Protein AF-A0A2M8PKX6-F1 (afdb_monomer)

Solvent-accessible surface area (backbone atoms only — not comparable to full-atom values): 7311 Å² total; per-residue (Å²): 112,69,70,58,50,52,52,60,72,67,61,52,55,66,70,87,83,80,71,92,70,85,46,89,93,41,73,75,56,73,47,82,86,76,73,56,69,68,58,48,51,53,53,48,50,56,53,50,56,50,23,54,56,31,30,51,57,50,54,54,70,45,46,78,36,79,45,48,32,44,23,72,41,73,83,51,70,55,98,75,21,28,31,30,34,30,32,29,91,85,67,46,39,31,37,32,70,31,80,59,84,47,59,85,36,75,40,46,22,40,30,70,45,74,56,97,85,27,35,35,35,47,75,61,77,134

Nearest PDB structures (foldseek):
  7mjz-assembly1_A  TM=8.672E-01  e=2.020E-06  Bacteroides uniformis
  7mjx-assembly2_B  TM=8.747E-01  e=9.597E-06  Bacteroides uniformis
  4jc0-assembly2_B  TM=8.333E-01  e=5.828E-06  Thermotoga maritima
  2a1a-assembly1_A  TM=6.654E-01  e=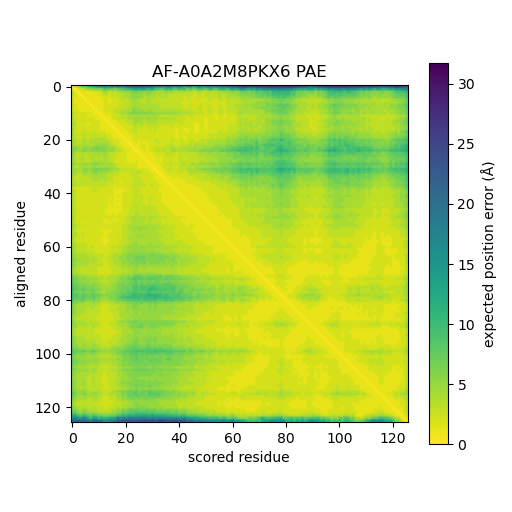1.246E-02  Saccharomyces cerevisiae
  1kl9-assembly1_A  TM=5.918E-01  e=2.052E-02  Homo sapiens

Foldseek 3Di:
DVVVVVCVVVLDLADDDDQDDQDPPDPVNVDPDDDDPVVSVVVRVVVRVVRLVSNQVNLQVCAQHKWKWAWADFPQADPQATWTWTATPVRQIATEGHNDHQHRHIFIWHFHHADPSYTYTHGDDD

pLDDT: mean 95.4, std 4.44, range [65.81, 98.69]

Sequence (126 aa):
AISEAFIHEMNFAKLHVFRYSVREGTPAARMKGQLPKRVKKARSQRLLQHSSQQEERFARRFIGQKLHVLWEQVIGATEDGFISVGYTENYIRARAIHPRPLTNLITPVQALDYVDGQLIVNPVIE

Structure (mmCIF, N/CA/C/O backbone):
data_AF-A0A2M8PKX6-F1
#
_entry.id   AF-A0A2M8PKX6-F1
#
loop_
_atom_site.group_PDB
_atom_site.id
_atom_site.type_symbol
_atom_site.label_atom_id
_atom_site.label_alt_id
_atom_site.label_comp_id
_atom_site.label_asym_id
_atom_site.label_entity_id
_atom_site.label_seq_id
_atom_site.pdbx_PDB_ins_code
_atom_site.Cartn_x
_atom_site.Cartn_y
_atom_site.Cartn_z
_atom_site.occupancy
_atom_site.B_iso_or_equiv
_atom_site.auth_seq_id
_atom_site.auth_comp_id
_atom_site.auth_asym_id
_atom_site.auth_atom_id
_atom_site.pdbx_PDB_model_num
ATOM 1 N N . ALA A 1 1 ? -22.220 -4.296 11.577 1.00 65.81 1 ALA A N 1
ATOM 2 C CA . ALA A 1 1 ? -23.096 -4.554 10.426 1.00 65.81 1 ALA A CA 1
ATOM 3 C C . ALA A 1 1 ? -23.184 -3.325 9.517 1.00 65.81 1 ALA A C 1
ATOM 5 O O . ALA A 1 1 ? -22.848 -3.471 8.360 1.00 65.81 1 ALA A O 1
ATOM 6 N N . ILE A 1 2 ? -23.467 -2.111 10.015 1.00 85.19 2 ILE A N 1
ATOM 7 C CA . ILE A 1 2 ? -23.549 -0.899 9.160 1.00 85.19 2 ILE A CA 1
ATOM 8 C C . ILE A 1 2 ? -22.186 -0.434 8.612 1.00 85.19 2 ILE A C 1
ATOM 10 O O . ILE A 1 2 ? -22.034 -0.273 7.409 1.00 85.19 2 ILE A O 1
ATOM 14 N N . SER A 1 3 ? -21.163 -0.270 9.462 1.00 89.25 3 SER A N 1
ATOM 15 C CA . SER A 1 3 ? -19.853 0.239 9.004 1.00 89.25 3 SER A CA 1
ATOM 16 C C . SER A 1 3 ? -19.173 -0.672 7.983 1.00 89.25 3 SER A C 1
ATOM 18 O O . SER A 1 3 ? -18.489 -0.197 7.092 1.00 89.25 3 SER A O 1
ATOM 20 N N . GLU A 1 4 ? -19.350 -1.984 8.123 1.00 88.81 4 GLU A N 1
ATOM 21 C CA . GLU A 1 4 ? -18.786 -2.964 7.193 1.00 88.81 4 GLU A CA 1
ATOM 22 C C . GLU A 1 4 ? -19.478 -2.870 5.831 1.00 88.81 4 GLU A C 1
ATOM 24 O O . GLU A 1 4 ? -18.786 -2.746 4.830 1.00 88.81 4 GLU A O 1
ATOM 29 N N . ALA A 1 5 ? -20.815 -2.810 5.799 1.00 91.50 5 ALA A N 1
ATOM 30 C CA . ALA A 1 5 ? -21.574 -2.596 4.567 1.00 91.50 5 ALA A CA 1
ATOM 31 C C . ALA A 1 5 ? -21.165 -1.297 3.851 1.00 91.50 5 ALA A C 1
ATOM 33 O O . ALA A 1 5 ? -20.869 -1.333 2.663 1.00 91.50 5 ALA A O 1
ATOM 34 N N . PHE A 1 6 ? -21.033 -0.190 4.587 1.00 93.62 6 PHE A N 1
ATOM 35 C CA . PHE A 1 6 ? -20.550 1.076 4.026 1.00 93.62 6 PHE A CA 1
ATOM 36 C C . PHE A 1 6 ? -19.139 0.950 3.426 1.00 93.62 6 PHE A C 1
ATOM 38 O O . PHE A 1 6 ? -18.880 1.410 2.321 1.00 93.62 6 PHE A O 1
ATOM 45 N N . ILE A 1 7 ? -18.217 0.283 4.127 1.00 92.50 7 ILE A N 1
ATOM 46 C CA . ILE A 1 7 ? -16.852 0.045 3.630 1.00 92.50 7 ILE A CA 1
ATOM 47 C C . ILE A 1 7 ? -16.854 -0.804 2.348 1.00 92.50 7 ILE A C 1
ATOM 49 O O . ILE A 1 7 ? -16.030 -0.572 1.461 1.00 92.50 7 ILE A O 1
ATOM 53 N N . HIS A 1 8 ? -17.751 -1.790 2.249 1.00 89.38 8 HIS A N 1
ATOM 54 C CA . HIS A 1 8 ? -17.936 -2.578 1.029 1.00 89.38 8 HIS A CA 1
ATOM 55 C C . HIS A 1 8 ? -18.453 -1.719 -0.125 1.00 89.38 8 HIS A C 1
ATOM 57 O O . HIS A 1 8 ? -17.883 -1.775 -1.209 1.00 89.38 8 HIS A O 1
ATOM 63 N N . GLU A 1 9 ? -19.479 -0.909 0.121 1.00 93.12 9 GLU A N 1
ATOM 64 C CA . GLU A 1 9 ? -20.106 -0.055 -0.887 1.00 93.12 9 GLU A CA 1
ATOM 65 C C . GLU A 1 9 ? -19.132 0.982 -1.461 1.00 93.12 9 GLU A C 1
ATOM 67 O O . GLU A 1 9 ? -19.058 1.163 -2.672 1.00 93.12 9 GLU A O 1
ATOM 72 N N . MET A 1 10 ? -18.336 1.625 -0.602 1.00 94.19 10 MET A N 1
ATOM 73 C CA . MET A 1 10 ? -17.409 2.681 -1.025 1.00 94.19 10 MET A CA 1
ATOM 74 C C . MET A 1 10 ? -16.171 2.162 -1.766 1.00 94.19 10 MET A C 1
ATOM 76 O O . MET A 1 10 ? -15.507 2.940 -2.446 1.00 94.19 10 MET A O 1
ATOM 80 N N . ASN A 1 11 ? -15.842 0.871 -1.633 1.00 89.31 11 ASN A N 1
ATOM 81 C CA . ASN A 1 11 ? -14.724 0.219 -2.322 1.00 89.31 11 ASN A CA 1
ATOM 82 C C . ASN A 1 11 ? -13.391 1.002 -2.251 1.00 89.31 11 ASN A C 1
ATOM 84 O O . ASN A 1 11 ? -12.765 1.305 -3.269 1.00 89.31 11 ASN A O 1
ATOM 88 N N . PHE A 1 12 ? -12.975 1.363 -1.033 1.00 93.62 12 PHE A N 1
ATOM 89 C CA . PHE A 1 12 ? -11.738 2.109 -0.787 1.00 93.62 12 PHE A CA 1
ATOM 90 C C . PHE A 1 12 ? -10.498 1.380 -1.319 1.00 93.62 12 PHE A C 1
ATOM 92 O O . PHE A 1 12 ? -10.435 0.159 -1.287 1.00 93.62 12 PHE A O 1
ATOM 99 N N . ALA A 1 13 ? -9.464 2.127 -1.721 1.00 93.44 13 ALA A N 1
ATOM 100 C CA . ALA A 1 13 ? -8.194 1.535 -2.151 1.00 93.44 13 ALA A CA 1
ATOM 101 C C . ALA A 1 13 ? -7.474 0.788 -1.013 1.00 93.44 13 ALA A C 1
ATOM 103 O O . ALA A 1 13 ? -6.904 -0.272 -1.231 1.00 93.44 13 ALA A O 1
ATOM 104 N N . LYS A 1 14 ? -7.492 1.333 0.209 1.00 93.06 14 LYS A N 1
ATOM 105 C CA . LYS A 1 14 ? -6.889 0.727 1.404 1.00 93.06 14 LYS A CA 1
ATOM 106 C C . LYS A 1 14 ? -7.509 1.322 2.663 1.00 93.06 14 LYS A C 1
ATOM 108 O O . LYS A 1 14 ? -7.865 2.498 2.688 1.00 93.06 14 LYS A O 1
ATOM 113 N N . LEU A 1 15 ? -7.598 0.533 3.730 1.00 94.38 15 LEU A N 1
ATOM 114 C CA . LEU A 1 15 ? -8.121 0.947 5.027 1.00 94.38 15 LEU A CA 1
ATOM 115 C C . LEU A 1 15 ? -7.021 0.917 6.087 1.00 94.38 15 LEU A C 1
ATOM 117 O O . LEU A 1 15 ? -6.303 -0.069 6.244 1.00 94.38 15 LEU A O 1
ATOM 121 N N . HIS A 1 16 ? -6.974 1.962 6.909 1.00 94.81 16 HIS A N 1
ATOM 122 C CA . HIS A 1 16 ? -6.221 1.959 8.160 1.00 94.81 16 HIS A CA 1
ATOM 123 C C . HIS A 1 16 ? -7.196 1.771 9.322 1.00 94.81 16 HIS A C 1
ATOM 125 O O . HIS A 1 16 ? -8.041 2.625 9.588 1.00 94.81 16 HIS A O 1
ATOM 131 N N . VAL A 1 17 ? -7.107 0.629 10.010 1.00 95.00 17 VAL A N 1
ATOM 132 C CA . VAL A 1 17 ? -8.087 0.237 11.032 1.00 95.00 17 VAL A CA 1
ATOM 133 C C . VAL A 1 17 ? -7.459 0.257 12.420 1.00 95.00 17 VAL A C 1
ATOM 135 O O . VAL A 1 17 ? -6.692 -0.632 12.793 1.00 95.00 17 VAL A O 1
ATOM 138 N N . PHE A 1 18 ? -7.860 1.231 13.235 1.00 95.69 18 PHE A N 1
ATOM 139 C CA . PHE A 1 18 ? -7.444 1.332 14.631 1.00 95.69 18 PHE A CA 1
ATOM 140 C C . PHE A 1 18 ? -8.540 0.828 15.567 1.00 95.69 18 PHE A C 1
ATOM 142 O O . PHE A 1 18 ? -9.715 1.179 15.459 1.00 95.69 18 PHE A O 1
ATOM 149 N N . ARG A 1 19 ? -8.157 -0.005 16.536 1.00 94.81 19 ARG A N 1
ATOM 150 C CA . ARG A 1 19 ? -9.072 -0.432 17.599 1.00 94.81 19 ARG A CA 1
ATOM 151 C C . ARG A 1 19 ? -9.163 0.669 18.640 1.00 94.81 19 ARG A C 1
ATOM 153 O O . ARG A 1 19 ? -8.134 1.142 19.114 1.00 94.81 19 ARG A O 1
ATOM 160 N N . TYR A 1 20 ? -10.379 0.984 19.080 1.00 95.06 20 TYR A N 1
ATOM 161 C CA . TYR A 1 20 ? -10.559 1.914 20.189 1.00 95.06 20 TYR A CA 1
ATOM 162 C C . TYR A 1 20 ? -9.815 1.428 21.445 1.00 95.06 20 TYR A C 1
ATOM 164 O O . TYR A 1 20 ? -10.060 0.321 21.957 1.00 95.06 20 TYR A O 1
ATOM 172 N N . SER A 1 21 ? -8.923 2.282 21.940 1.00 92.94 21 SER A N 1
ATOM 173 C CA . SER A 1 21 ? -8.247 2.144 23.223 1.00 92.94 21 SER A CA 1
ATOM 174 C C . SER A 1 21 ? -8.839 3.161 24.180 1.00 92.94 21 SER A C 1
ATOM 176 O O . SER A 1 21 ? -8.844 4.351 23.877 1.00 92.94 21 SER A O 1
ATOM 178 N N . VAL A 1 22 ? -9.311 2.694 25.333 1.00 93.75 22 VAL A N 1
ATOM 179 C CA . VAL A 1 22 ? -9.813 3.585 26.381 1.00 93.75 22 VAL A CA 1
ATOM 180 C C . VAL A 1 22 ? -8.659 4.472 26.839 1.00 93.75 22 VAL A C 1
ATOM 182 O O . VAL A 1 22 ? -7.548 3.982 27.052 1.00 93.75 22 VAL A O 1
ATOM 185 N N . ARG A 1 23 ? -8.922 5.772 26.938 1.00 96.00 23 ARG A N 1
ATOM 186 C CA . ARG A 1 23 ? -7.994 6.780 27.448 1.00 96.00 23 ARG A CA 1
ATOM 187 C C . ARG A 1 23 ? -8.711 7.549 28.545 1.00 96.00 23 ARG A C 1
ATOM 189 O O . ARG A 1 23 ? -9.794 8.083 28.298 1.00 96.00 23 ARG A O 1
ATOM 196 N N . GLU A 1 24 ? -8.139 7.547 29.741 1.00 95.94 24 GLU A N 1
ATOM 197 C CA . GLU A 1 24 ? -8.706 8.237 30.897 1.00 95.94 24 GLU A CA 1
ATOM 198 C C . GLU A 1 24 ? -8.917 9.732 30.604 1.00 95.94 24 GLU A C 1
ATOM 200 O O . GLU A 1 24 ? -8.243 10.311 29.753 1.00 95.94 24 GLU A O 1
ATOM 205 N N . GLY A 1 25 ? -9.932 10.332 31.227 1.00 95.62 25 GLY A N 1
ATOM 206 C CA . GLY A 1 25 ? -10.320 11.729 30.995 1.00 95.62 25 GLY A CA 1
ATOM 207 C C . GLY A 1 25 ? -11.148 11.978 29.726 1.00 95.62 25 GLY A C 1
ATOM 208 O O . GLY A 1 25 ? -11.861 12.980 29.655 1.00 95.62 25 GLY A O 1
ATOM 209 N N . THR A 1 26 ? -11.154 11.064 28.747 1.00 97.31 26 THR A N 1
ATOM 210 C CA . THR A 1 26 ? -11.948 11.248 27.517 1.00 97.31 26 THR A CA 1
ATOM 211 C C . THR A 1 26 ? -13.449 11.003 27.742 1.00 97.31 26 THR A C 1
ATOM 213 O O . THR A 1 26 ? -13.819 10.105 28.504 1.00 97.31 26 THR A O 1
ATOM 216 N N . PRO A 1 27 ? -14.354 11.718 27.042 1.00 97.19 27 PRO A N 1
ATOM 217 C CA . PRO A 1 27 ? -15.790 11.430 27.099 1.00 97.19 27 PRO A CA 1
ATOM 218 C C . PRO A 1 27 ? -16.122 9.978 26.733 1.00 97.19 27 PRO A C 1
ATOM 220 O O . PRO A 1 27 ? -16.938 9.342 27.397 1.00 97.19 27 PRO A O 1
ATOM 223 N N . ALA A 1 28 ? -15.424 9.425 25.736 1.00 95.56 28 ALA A N 1
ATOM 224 C CA . ALA A 1 28 ? -15.596 8.045 25.293 1.00 95.56 28 ALA A CA 1
ATOM 225 C C . ALA A 1 28 ? -15.276 7.011 26.388 1.00 95.56 28 ALA A C 1
ATOM 227 O O . ALA A 1 28 ? -15.903 5.953 26.419 1.00 95.56 28 ALA A O 1
ATOM 228 N N . ALA A 1 29 ? -14.367 7.320 27.323 1.00 96.25 29 ALA A N 1
ATOM 229 C CA . ALA A 1 29 ? -14.070 6.445 28.457 1.00 96.25 29 ALA A CA 1
ATOM 230 C C . ALA A 1 29 ? -15.231 6.346 29.458 1.00 96.25 29 ALA A C 1
ATOM 232 O O . ALA A 1 29 ? -15.371 5.322 30.122 1.00 96.25 29 ALA A O 1
ATOM 233 N N . ARG A 1 30 ? -16.087 7.374 29.536 1.00 95.88 30 ARG A N 1
ATOM 234 C CA . ARG A 1 30 ? -17.280 7.395 30.402 1.00 95.88 30 ARG A CA 1
ATOM 235 C C . ARG A 1 30 ? -18.503 6.731 29.762 1.00 95.88 30 ARG A C 1
ATOM 237 O O . ARG A 1 30 ? -19.507 6.519 30.438 1.00 95.88 30 ARG A O 1
ATOM 244 N N . MET A 1 31 ? -18.452 6.411 28.467 1.00 96.38 31 MET A N 1
ATOM 245 C CA . MET A 1 31 ? -19.577 5.792 27.764 1.00 96.38 31 MET A CA 1
ATOM 246 C C . MET A 1 31 ? -19.793 4.351 28.238 1.00 96.38 31 MET A C 1
ATOM 248 O O . MET A 1 31 ? -18.855 3.550 28.288 1.00 96.38 31 MET A O 1
ATOM 252 N N . LYS A 1 32 ? -21.053 4.011 28.538 1.00 95.88 32 LYS A N 1
ATOM 253 C CA . LYS A 1 32 ? -21.479 2.641 28.863 1.00 95.88 32 LYS A CA 1
ATOM 254 C C . LYS A 1 32 ? -21.377 1.732 27.629 1.00 95.88 32 LYS A C 1
ATOM 256 O O . LYS A 1 32 ? -21.344 2.202 26.496 1.00 95.88 32 LYS A O 1
ATOM 261 N N . GLY A 1 33 ? -21.350 0.416 27.850 1.00 94.75 33 GLY A N 1
ATOM 262 C CA . GLY A 1 33 ? -21.346 -0.569 26.757 1.00 94.75 33 GLY A CA 1
ATOM 263 C C . GLY A 1 33 ? -19.981 -0.782 26.093 1.00 94.75 33 GLY A C 1
ATOM 264 O O . GLY A 1 33 ? -19.912 -1.181 24.930 1.00 94.75 33 GLY A O 1
ATOM 265 N N . GLN A 1 34 ? -18.883 -0.530 26.815 1.00 94.50 34 GLN A N 1
ATOM 266 C CA . GLN A 1 34 ? -17.534 -0.815 26.324 1.00 94.50 34 GLN A CA 1
ATOM 267 C C . GLN A 1 34 ? -17.389 -2.290 25.941 1.00 94.50 34 GLN A C 1
ATOM 269 O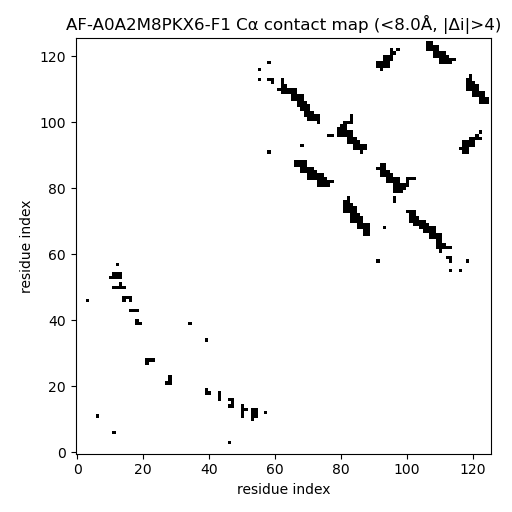 O . GLN A 1 34 ? -17.694 -3.196 26.715 1.00 94.50 34 GLN A O 1
ATOM 274 N N . LEU A 1 35 ? -16.878 -2.538 24.736 1.00 95.00 35 LEU A N 1
ATOM 275 C CA . LEU A 1 35 ? -16.709 -3.898 24.239 1.00 95.00 35 LEU A CA 1
ATOM 276 C C . LEU A 1 35 ? -15.414 -4.537 24.766 1.00 95.00 35 LEU A C 1
ATOM 278 O O . LEU A 1 35 ? -14.357 -3.887 24.756 1.00 95.00 35 LEU A O 1
ATOM 282 N N . PRO A 1 36 ? -15.438 -5.840 25.107 1.00 95.81 36 PRO A N 1
ATOM 283 C CA . PRO A 1 36 ? -14.234 -6.588 25.444 1.00 95.81 36 PRO A CA 1
ATOM 284 C C . PRO A 1 36 ? -13.171 -6.506 24.341 1.00 95.81 36 PRO A C 1
ATOM 286 O O . PRO A 1 36 ? -13.483 -6.505 23.144 1.00 95.81 36 PRO A O 1
ATOM 289 N N . LYS A 1 37 ? -11.887 -6.524 24.729 1.00 94.81 37 LYS A N 1
ATOM 290 C CA . LYS A 1 37 ? -10.747 -6.461 23.791 1.00 94.81 37 LYS A CA 1
ATOM 291 C C . LYS A 1 37 ? -10.842 -7.515 22.677 1.00 94.81 37 LYS A C 1
ATOM 293 O O . LYS A 1 37 ? -10.552 -7.193 21.525 1.00 94.81 37 LYS A O 1
ATOM 298 N N . ARG A 1 38 ? -11.307 -8.733 22.996 1.00 97.12 38 ARG A N 1
ATOM 299 C CA . ARG A 1 38 ? -11.497 -9.827 22.023 1.00 97.12 38 ARG A CA 1
ATOM 300 C C . ARG A 1 38 ? -12.457 -9.462 20.887 1.00 97.12 38 ARG A C 1
ATOM 302 O O . ARG A 1 38 ? -12.148 -9.717 19.730 1.00 97.12 38 ARG A O 1
ATOM 309 N N . VAL A 1 39 ? -13.563 -8.781 21.198 1.00 96.06 39 VAL A N 1
ATOM 310 C CA . VAL A 1 39 ? -14.570 -8.375 20.205 1.00 96.06 39 VAL A CA 1
ATOM 311 C C . VAL A 1 39 ? -13.995 -7.297 19.290 1.00 96.06 39 VAL A C 1
ATOM 313 O O . VAL A 1 39 ? -14.112 -7.389 18.071 1.00 96.06 39 VAL A O 1
ATOM 316 N N . LYS A 1 40 ? -13.303 -6.305 19.866 1.00 95.31 40 LYS A N 1
ATOM 317 C CA . LYS A 1 40 ? -12.624 -5.252 19.094 1.00 95.31 40 LYS A CA 1
ATOM 318 C C . LYS A 1 40 ? -11.550 -5.833 18.167 1.00 95.31 40 LYS A C 1
ATOM 320 O O . LYS A 1 40 ? -11.460 -5.412 17.019 1.00 95.31 40 LYS A O 1
ATOM 325 N N . LYS A 1 41 ? -10.779 -6.821 18.644 1.00 96.38 41 LYS A N 1
ATOM 326 C CA . LYS A 1 41 ? -9.774 -7.549 17.849 1.00 96.38 41 LYS A CA 1
ATOM 327 C C . LYS A 1 41 ? -10.412 -8.313 16.689 1.00 96.38 41 LYS A C 1
ATOM 329 O O . LYS A 1 41 ? -9.953 -8.161 15.565 1.00 96.38 41 LYS A O 1
ATOM 334 N N . ALA A 1 42 ? -11.472 -9.079 16.941 1.00 96.06 42 ALA A N 1
ATOM 335 C CA . ALA A 1 42 ? -12.167 -9.820 15.890 1.00 96.06 42 ALA A CA 1
ATOM 336 C C . ALA A 1 42 ? -12.719 -8.880 14.805 1.00 96.06 42 ALA A C 1
ATOM 338 O O . ALA A 1 42 ? -12.518 -9.111 13.618 1.00 96.06 42 ALA A O 1
ATOM 339 N N . ARG A 1 43 ? -13.342 -7.762 15.205 1.00 95.25 43 ARG A N 1
ATOM 340 C CA . ARG A 1 43 ? -13.872 -6.769 14.258 1.00 95.25 43 ARG A CA 1
ATOM 341 C C . ARG A 1 43 ? -12.784 -6.140 13.394 1.00 95.25 43 ARG A C 1
ATOM 343 O O . ARG A 1 43 ? -12.961 -6.081 12.184 1.00 95.25 43 ARG A O 1
ATOM 350 N N . SER A 1 44 ? -11.674 -5.700 13.992 1.00 95.50 44 SER A N 1
ATOM 351 C CA . SER A 1 44 ? -10.589 -5.089 13.219 1.00 95.50 44 SER A CA 1
ATOM 352 C C 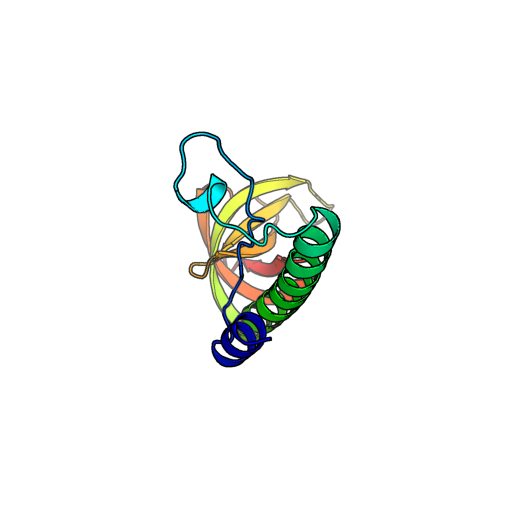. SER A 1 44 ? -9.938 -6.082 12.261 1.00 95.50 44 SER A C 1
ATOM 354 O O . SER A 1 44 ? -9.601 -5.697 11.155 1.00 95.50 44 SER A O 1
ATOM 356 N N . GLN A 1 45 ? -9.786 -7.350 12.659 1.00 95.75 45 GLN A N 1
ATOM 357 C CA . GLN A 1 45 ? -9.198 -8.378 11.795 1.00 95.75 45 GLN A CA 1
ATOM 358 C C . GLN A 1 45 ? -10.039 -8.626 10.539 1.00 95.75 45 GLN A C 1
ATOM 360 O O . GLN A 1 45 ? -9.484 -8.635 9.448 1.00 95.75 45 GLN A O 1
ATOM 365 N N . ARG A 1 46 ? -11.372 -8.709 10.663 1.00 94.62 46 ARG A N 1
ATOM 366 C CA . ARG A 1 46 ? -12.259 -8.819 9.488 1.00 94.62 46 ARG A CA 1
ATOM 367 C C . ARG A 1 46 ? -12.112 -7.628 8.535 1.00 94.62 46 ARG A C 1
ATOM 369 O O . ARG A 1 46 ? -12.014 -7.815 7.330 1.00 94.62 46 ARG A O 1
ATOM 376 N N . LEU A 1 47 ? -12.051 -6.405 9.072 1.00 94.81 47 LEU A N 1
ATOM 377 C CA . LEU A 1 47 ? -11.887 -5.203 8.246 1.00 94.81 47 LEU A CA 1
ATOM 378 C C . LEU A 1 47 ? -10.504 -5.125 7.586 1.00 94.81 47 LEU A C 1
ATOM 380 O O . LEU A 1 47 ? -10.410 -4.684 6.449 1.00 94.81 47 LEU A O 1
ATOM 384 N N . LEU A 1 48 ? -9.443 -5.567 8.268 1.00 94.62 48 LEU A N 1
ATOM 385 C CA . LEU A 1 48 ? -8.097 -5.633 7.690 1.00 94.62 48 LEU A CA 1
ATOM 386 C C . LEU A 1 48 ? -8.018 -6.672 6.567 1.00 94.62 48 LEU A C 1
ATOM 388 O O . LEU A 1 48 ? -7.472 -6.370 5.515 1.00 94.62 48 LEU A O 1
ATOM 392 N N . GLN A 1 49 ? -8.619 -7.851 6.749 1.00 93.50 49 GLN A N 1
ATOM 393 C CA . GLN A 1 49 ? -8.718 -8.858 5.685 1.00 93.50 49 GLN A CA 1
ATOM 394 C C . GLN A 1 49 ? -9.450 -8.305 4.462 1.00 93.50 49 GLN A C 1
ATOM 396 O O . GLN A 1 49 ? -8.990 -8.466 3.335 1.00 93.50 49 GLN A O 1
ATOM 401 N N . HIS A 1 50 ? -10.563 -7.605 4.686 1.00 92.50 50 HIS A N 1
ATOM 402 C CA . HIS A 1 50 ? -11.289 -6.964 3.601 1.00 92.50 50 HIS A CA 1
ATOM 403 C C . HIS A 1 50 ? -10.457 -5.864 2.920 1.00 92.50 50 HIS A C 1
ATOM 405 O O . HIS A 1 50 ? -10.414 -5.808 1.693 1.00 92.50 50 HIS A O 1
ATOM 411 N N . SER A 1 51 ? -9.733 -5.053 3.697 1.00 94.75 51 SER A N 1
ATOM 412 C CA . SER A 1 51 ? -8.807 -4.052 3.165 1.00 94.75 51 SER A CA 1
ATOM 413 C C . SER A 1 51 ? -7.750 -4.667 2.258 1.00 94.75 51 SER A C 1
ATOM 415 O O . SER A 1 51 ? -7.484 -4.103 1.207 1.00 94.75 51 SER A O 1
ATOM 417 N N . SER A 1 52 ? -7.145 -5.797 2.638 1.00 93.25 52 SER A N 1
ATOM 418 C CA . SER A 1 52 ? -6.130 -6.458 1.809 1.00 93.25 52 SER A CA 1
ATOM 419 C C . SER A 1 52 ? -6.701 -6.892 0.458 1.00 93.25 52 SER A C 1
ATOM 421 O O . SER A 1 52 ? -6.062 -6.699 -0.570 1.00 93.25 52 SER A O 1
ATOM 423 N N . GLN A 1 53 ? -7.936 -7.403 0.438 1.00 92.88 53 GLN A N 1
ATOM 424 C CA . GLN A 1 53 ? -8.610 -7.761 -0.813 1.00 92.88 53 GLN A CA 1
ATOM 425 C C . GLN A 1 53 ? -8.964 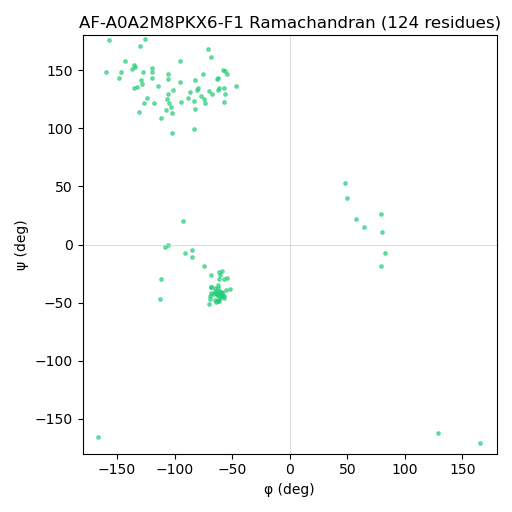-6.534 -1.664 1.00 92.88 53 GLN A C 1
ATOM 427 O O . GLN A 1 53 ? -8.936 -6.603 -2.891 1.00 92.88 53 GLN A O 1
ATOM 432 N N . GLN A 1 54 ? -9.354 -5.421 -1.036 1.00 93.81 54 GLN A N 1
ATOM 433 C CA . GLN A 1 54 ? -9.619 -4.166 -1.741 1.00 93.81 54 GLN A CA 1
ATOM 434 C C . GLN A 1 54 ? -8.335 -3.558 -2.318 1.00 93.81 54 GLN A C 1
ATOM 436 O O . GLN A 1 54 ? -8.341 -3.146 -3.474 1.00 93.81 54 GLN A O 1
ATOM 441 N N . GLU A 1 55 ? -7.237 -3.583 -1.561 1.00 95.31 55 GLU A N 1
ATOM 442 C CA . GLU A 1 55 ? -5.916 -3.109 -1.989 1.00 95.31 55 GLU A CA 1
ATOM 443 C C . GLU A 1 55 ? -5.406 -3.891 -3.197 1.00 95.31 55 GL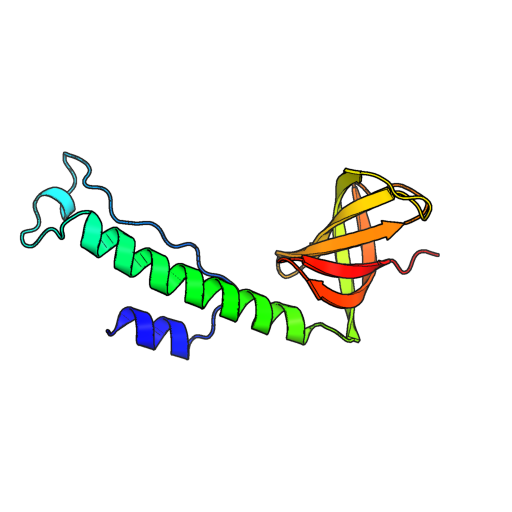U A C 1
ATOM 445 O O . GLU A 1 55 ? -5.017 -3.290 -4.198 1.00 95.31 55 GLU A O 1
ATOM 450 N N . GLU A 1 56 ? -5.512 -5.221 -3.162 1.00 95.50 56 GLU A N 1
ATOM 451 C CA . GLU A 1 56 ? -5.182 -6.062 -4.310 1.00 95.50 56 GLU A CA 1
ATOM 452 C C . GLU A 1 56 ? -6.071 -5.746 -5.521 1.00 95.50 56 GLU A C 1
ATOM 454 O O . GLU A 1 56 ? -5.564 -5.523 -6.621 1.00 95.50 56 GLU A O 1
ATOM 459 N N . ARG A 1 57 ? -7.398 -5.675 -5.339 1.00 95.38 57 ARG A N 1
ATOM 460 C CA . ARG A 1 57 ? -8.327 -5.328 -6.429 1.00 95.38 57 ARG A CA 1
ATOM 461 C C . ARG A 1 57 ? -8.026 -3.957 -7.024 1.00 95.38 57 ARG A C 1
ATOM 463 O O . ARG A 1 57 ? -8.090 -3.799 -8.241 1.00 95.38 57 ARG A O 1
ATOM 470 N N . PHE A 1 58 ? -7.708 -2.973 -6.190 1.00 96.69 58 PHE A N 1
ATOM 471 C CA . PHE A 1 58 ? -7.344 -1.632 -6.623 1.00 96.69 58 PHE A CA 1
ATOM 472 C C . PHE A 1 58 ? -6.048 -1.650 -7.437 1.00 96.69 58 PHE A C 1
ATOM 474 O O . PHE A 1 58 ? -6.036 -1.132 -8.551 1.00 96.69 58 PHE A O 1
ATOM 481 N N . ALA A 1 59 ? -4.996 -2.300 -6.934 1.00 97.50 59 ALA A N 1
ATOM 482 C CA . ALA A 1 59 ? -3.704 -2.377 -7.609 1.00 97.50 59 A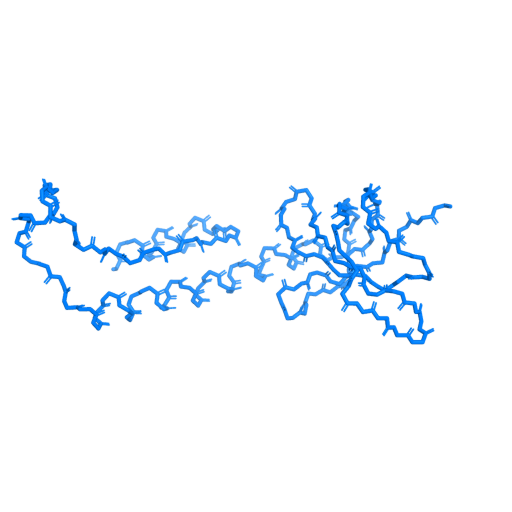LA A CA 1
ATOM 483 C C . ALA A 1 59 ? -3.778 -3.138 -8.943 1.00 97.50 59 ALA A C 1
ATOM 485 O O . ALA A 1 59 ? -3.234 -2.677 -9.947 1.00 97.50 59 ALA A O 1
ATOM 486 N N . ARG A 1 60 ? -4.513 -4.258 -8.992 1.00 97.38 60 ARG A N 1
ATOM 487 C CA . ARG A 1 60 ? -4.664 -5.077 -10.208 1.00 97.38 60 ARG A CA 1
ATOM 488 C C . ARG A 1 60 ? -5.294 -4.324 -11.381 1.00 97.38 60 ARG A C 1
ATOM 490 O O . ARG A 1 60 ? -5.001 -4.656 -12.523 1.00 97.38 60 ARG A O 1
ATOM 497 N N . ARG A 1 61 ? -6.102 -3.284 -11.136 1.00 97.31 61 ARG A N 1
ATOM 498 C CA . ARG A 1 61 ? -6.673 -2.441 -12.207 1.00 97.31 61 ARG A CA 1
ATOM 499 C C . ARG A 1 61 ? -5.608 -1.731 -13.039 1.00 97.31 61 ARG A C 1
ATOM 501 O O . ARG A 1 61 ? -5.898 -1.351 -14.168 1.00 97.31 61 ARG A O 1
ATOM 508 N N . PHE A 1 62 ? -4.414 -1.534 -12.485 1.00 97.94 62 PHE A N 1
ATOM 509 C CA . PHE A 1 62 ? -3.318 -0.848 -13.157 1.00 97.94 62 PHE A CA 1
ATOM 510 C C . PHE A 1 62 ? -2.400 -1.785 -13.947 1.00 97.94 62 PHE A C 1
ATOM 512 O O . PHE A 1 62 ? -1.550 -1.295 -14.683 1.00 97.94 62 PHE A O 1
ATOM 519 N N . ILE A 1 63 ? -2.564 -3.110 -13.841 1.00 98.31 63 ILE A N 1
ATOM 520 C CA . ILE A 1 63 ? -1.803 -4.069 -14.654 1.00 98.31 63 ILE A CA 1
ATOM 521 C C . ILE A 1 63 ? -2.033 -3.768 -16.142 1.00 98.31 63 ILE A C 1
ATOM 523 O O . ILE A 1 63 ? -3.157 -3.510 -16.570 1.00 98.31 63 ILE A O 1
ATOM 527 N N . GLY A 1 64 ? -0.953 -3.767 -16.926 1.00 98.00 64 GLY A N 1
ATOM 528 C CA . GLY A 1 64 ? -0.980 -3.400 -18.342 1.00 98.00 64 GLY A CA 1
ATOM 529 C C . GLY A 1 64 ? -0.915 -1.892 -18.610 1.00 98.00 64 GLY A C 1
ATOM 530 O O . GLY A 1 64 ? -0.708 -1.498 -19.756 1.00 98.00 64 GLY A O 1
ATOM 531 N N . GLN A 1 65 ? -0.989 -1.034 -17.589 1.00 97.81 65 GLN A N 1
ATOM 532 C CA . GLN A 1 65 ? -0.872 0.419 -17.746 1.00 97.81 65 GLN A CA 1
ATOM 533 C C . GLN A 1 65 ? 0.557 0.926 -17.502 1.00 97.81 65 GLN A C 1
ATOM 535 O O . GLN A 1 65 ? 1.359 0.293 -16.807 1.00 97.81 65 GLN A O 1
ATOM 540 N N . LYS A 1 66 ? 0.850 2.110 -18.052 1.00 97.44 66 LYS A N 1
ATOM 541 C CA . LYS A 1 66 ? 2.052 2.881 -17.723 1.00 97.44 66 LYS A CA 1
ATOM 542 C C . LYS A 1 66 ? 1.784 3.755 -16.502 1.00 97.44 66 LYS A C 1
ATOM 544 O O . LYS A 1 66 ? 0.779 4.458 -16.467 1.00 97.44 66 LYS A O 1
ATOM 549 N N . LEU A 1 67 ? 2.686 3.716 -15.530 1.00 98.00 67 LEU A N 1
ATOM 550 C CA . LEU A 1 67 ? 2.627 4.501 -14.292 1.00 98.00 67 LEU A CA 1
ATOM 551 C C . LEU A 1 67 ? 3.963 5.204 -14.066 1.00 98.00 67 LEU A C 1
ATOM 553 O O . LEU A 1 67 ? 4.948 4.862 -14.712 1.00 98.00 67 LEU A O 1
ATOM 557 N N . HIS A 1 68 ? 4.025 6.108 -13.095 1.00 98.38 68 HIS A N 1
ATOM 558 C CA . HIS A 1 68 ? 5.291 6.583 -12.541 1.00 98.38 68 HIS A CA 1
ATOM 559 C C . HIS A 1 68 ? 5.515 5.986 -11.160 1.00 98.38 68 HIS A C 1
ATOM 561 O O . HIS A 1 68 ? 4.567 5.849 -10.387 1.00 98.38 68 HIS A O 1
ATOM 567 N N . VAL A 1 69 ? 6.765 5.642 -10.849 1.00 98.62 69 VAL A N 1
ATOM 568 C CA . VAL A 1 69 ? 7.177 5.175 -9.519 1.00 98.62 69 VAL A CA 1
ATOM 569 C C . VAL A 1 69 ? 8.303 6.052 -9.006 1.00 98.62 69 VAL A C 1
ATOM 571 O O . VAL A 1 69 ? 9.319 6.191 -9.683 1.00 98.62 69 VAL A O 1
ATOM 574 N N . LEU A 1 70 ? 8.123 6.598 -7.802 1.00 98.69 70 LEU A N 1
ATOM 575 C CA . LEU A 1 70 ? 9.211 7.144 -6.999 1.00 98.69 70 LEU A CA 1
ATOM 576 C C . LEU A 1 70 ? 9.889 5.993 -6.257 1.00 98.69 70 LEU A C 1
ATOM 578 O O . LEU A 1 70 ? 9.262 5.336 -5.423 1.00 98.69 70 LEU A O 1
ATOM 582 N N . TRP A 1 71 ? 11.161 5.758 -6.551 1.00 98.38 71 TRP A N 1
ATOM 583 C CA . TRP A 1 71 ? 11.960 4.717 -5.911 1.00 98.38 71 TRP A CA 1
ATOM 584 C C . TRP A 1 71 ? 12.632 5.248 -4.649 1.00 98.38 71 TRP A C 1
ATOM 586 O O . TRP A 1 71 ? 13.360 6.238 -4.691 1.00 98.38 71 TRP A O 1
ATOM 596 N N . GLU A 1 72 ? 12.432 4.564 -3.528 1.00 98.12 72 GLU A N 1
ATOM 597 C CA . GLU A 1 72 ? 12.896 5.039 -2.219 1.00 98.12 72 GLU A CA 1
ATOM 598 C C . GLU A 1 72 ? 14.026 4.180 -1.654 1.00 98.12 72 GLU A C 1
ATOM 600 O O . GLU A 1 72 ? 14.853 4.667 -0.885 1.00 98.12 72 GLU A O 1
ATOM 605 N N . GLN A 1 73 ? 14.054 2.886 -1.989 1.00 97.94 73 GLN A N 1
ATOM 606 C CA . GLN A 1 73 ? 14.964 1.932 -1.360 1.00 97.94 73 GLN A CA 1
ATOM 607 C C . GLN A 1 73 ? 15.413 0.843 -2.331 1.00 97.94 73 GLN A C 1
ATOM 609 O O . GLN A 1 73 ? 14.651 0.383 -3.182 1.00 97.94 73 GLN A O 1
ATOM 614 N N . VAL A 1 74 ? 16.638 0.367 -2.121 1.00 98.19 74 VAL A N 1
ATOM 615 C CA . VAL A 1 74 ? 17.143 -0.897 -2.662 1.00 98.19 74 VAL A CA 1
ATOM 616 C C . VAL A 1 74 ? 17.158 -1.893 -1.511 1.00 98.19 74 VAL A C 1
ATOM 618 O O . VAL A 1 74 ? 17.780 -1.635 -0.484 1.00 98.19 74 VAL A O 1
ATOM 621 N N . ILE A 1 75 ? 16.446 -3.009 -1.661 1.00 97.38 75 ILE A N 1
ATOM 622 C CA . ILE A 1 75 ? 16.259 -4.000 -0.585 1.00 97.38 75 ILE A CA 1
ATOM 623 C C . ILE A 1 75 ? 17.088 -5.272 -0.780 1.00 97.38 75 ILE A C 1
ATOM 625 O O . ILE A 1 75 ? 17.027 -6.181 0.043 1.00 97.38 75 ILE A O 1
ATOM 629 N N . GLY A 1 76 ? 17.848 -5.351 -1.870 1.00 97.12 76 GLY A N 1
ATOM 630 C CA . GLY A 1 76 ? 18.685 -6.496 -2.201 1.00 97.12 76 GLY A CA 1
ATOM 631 C C . GLY A 1 76 ? 19.145 -6.457 -3.653 1.00 97.12 76 GLY A C 1
ATOM 632 O O . GLY A 1 76 ? 18.934 -5.469 -4.360 1.00 97.12 76 GLY A O 1
ATOM 633 N N . ALA A 1 77 ? 19.749 -7.552 -4.097 1.00 96.88 77 ALA A N 1
ATOM 634 C CA . ALA A 1 77 ? 20.161 -7.759 -5.476 1.00 96.88 77 ALA A CA 1
ATOM 635 C C . ALA A 1 77 ? 19.960 -9.226 -5.875 1.00 96.88 77 ALA A C 1
ATOM 637 O O . ALA A 1 77 ? 19.899 -10.114 -5.026 1.00 96.88 77 ALA A O 1
ATOM 638 N N . THR A 1 78 ? 19.854 -9.445 -7.176 1.00 96.75 78 THR A N 1
ATOM 639 C CA . THR A 1 78 ? 19.820 -10.743 -7.858 1.00 96.75 78 THR A CA 1
ATOM 640 C C . THR A 1 78 ? 20.911 -10.750 -8.929 1.00 96.75 78 THR A C 1
ATOM 642 O O . THR A 1 78 ? 21.556 -9.722 -9.144 1.00 96.75 78 THR A O 1
ATOM 645 N N . GLU A 1 79 ? 21.098 -11.868 -9.630 1.00 96.56 79 GLU A N 1
ATOM 646 C CA . GLU A 1 79 ? 21.990 -11.926 -10.800 1.00 96.56 79 GLU A CA 1
ATOM 647 C C . GLU A 1 79 ? 21.586 -10.909 -11.888 1.00 96.56 79 GLU A C 1
ATOM 649 O O . GLU A 1 79 ? 22.451 -10.341 -12.549 1.00 96.56 79 GLU A O 1
ATOM 654 N N . ASP A 1 80 ? 20.291 -10.587 -11.985 1.00 94.75 80 ASP A N 1
ATOM 655 C CA . ASP A 1 80 ? 19.729 -9.648 -12.965 1.00 94.75 80 ASP A CA 1
ATOM 656 C C . ASP A 1 80 ? 19.793 -8.165 -12.528 1.00 94.75 80 ASP A C 1
ATOM 658 O O . ASP A 1 80 ? 19.420 -7.267 -13.287 1.00 94.75 80 ASP A O 1
ATOM 662 N N . GLY A 1 81 ? 20.248 -7.874 -11.300 1.00 97.00 81 GLY A N 1
ATOM 663 C CA . GLY A 1 81 ? 20.435 -6.506 -10.798 1.00 97.00 81 GLY A CA 1
ATOM 664 C C . GLY A 1 81 ? 19.797 -6.208 -9.438 1.00 97.00 81 GLY A C 1
ATOM 665 O O . GLY A 1 81 ? 19.476 -7.101 -8.652 1.00 97.00 81 GLY A O 1
ATOM 666 N N . PHE A 1 82 ? 19.626 -4.920 -9.137 1.00 97.94 82 PHE A N 1
ATOM 667 C CA . PHE A 1 82 ? 19.165 -4.410 -7.845 1.00 97.94 82 PHE A CA 1
ATOM 668 C C . PHE A 1 82 ? 17.646 -4.499 -7.702 1.00 97.94 82 PHE A C 1
ATOM 670 O O . PHE A 1 82 ? 16.904 -4.038 -8.571 1.00 97.94 82 PHE A O 1
ATOM 677 N N . ILE A 1 83 ? 17.176 -5.003 -6.560 1.00 98.12 83 ILE A N 1
ATOM 678 C CA . ILE A 1 83 ? 15.756 -5.023 -6.203 1.00 98.12 83 ILE A CA 1
ATOM 679 C C . ILE A 1 83 ? 15.396 -3.656 -5.618 1.00 98.12 83 ILE A C 1
ATOM 681 O O . ILE A 1 83 ? 15.660 -3.377 -4.444 1.00 98.12 83 ILE A O 1
ATOM 685 N N . SER A 1 84 ? 14.793 -2.803 -6.440 1.00 98.25 84 SER A N 1
ATOM 686 C CA . SER A 1 84 ? 14.331 -1.472 -6.046 1.00 98.25 84 SER A CA 1
ATOM 687 C C . SER A 1 84 ? 12.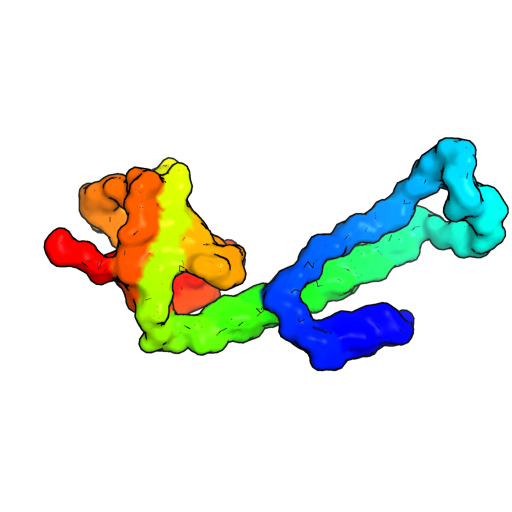851 -1.510 -5.667 1.00 98.25 84 SER A C 1
ATOM 689 O O . SER A 1 84 ? 12.046 -2.183 -6.316 1.00 98.25 84 SER A O 1
ATOM 691 N N . VAL A 1 85 ? 12.483 -0.783 -4.613 1.00 98.44 85 VAL A N 1
ATOM 692 C CA . VAL A 1 85 ? 11.096 -0.615 -4.167 1.00 98.44 85 VAL A CA 1
ATOM 693 C C . VAL A 1 85 ? 10.744 0.856 -4.014 1.00 98.44 85 VAL A C 1
ATOM 695 O O . VAL A 1 85 ? 11.586 1.697 -3.690 1.00 98.44 85 VAL A O 1
ATOM 698 N N . GLY A 1 86 ? 9.477 1.158 -4.258 1.00 98.44 86 GLY A N 1
ATOM 699 C CA . GLY A 1 86 ? 8.968 2.519 -4.264 1.00 98.44 86 GLY A CA 1
ATOM 700 C C . GLY A 1 86 ? 7.451 2.563 -4.245 1.00 98.44 86 GLY A C 1
ATOM 701 O O . GLY A 1 86 ? 6.795 1.547 -3.990 1.00 98.44 86 GLY A O 1
ATOM 702 N N . TYR A 1 87 ? 6.898 3.731 -4.552 1.00 98.56 87 TYR A N 1
ATOM 703 C CA . TYR A 1 87 ? 5.457 3.942 -4.639 1.00 98.56 87 TYR A CA 1
ATOM 704 C C . TYR A 1 87 ? 5.067 4.613 -5.947 1.00 98.56 87 TYR A C 1
ATOM 706 O O . TYR A 1 87 ? 5.744 5.517 -6.437 1.00 98.56 87 TYR A O 1
ATOM 714 N N . THR A 1 88 ? 3.940 4.171 -6.499 1.00 98.31 88 THR A N 1
ATOM 715 C CA . THR A 1 88 ? 3.260 4.889 -7.581 1.00 98.31 88 THR A CA 1
ATOM 716 C C . THR A 1 88 ? 2.622 6.180 -7.063 1.00 98.31 88 THR A C 1
ATOM 718 O O . THR A 1 88 ? 2.394 6.307 -5.860 1.00 98.31 88 THR A O 1
ATOM 721 N N . GLU A 1 89 ? 2.177 7.054 -7.963 1.00 97.00 89 GLU A N 1
ATOM 722 C CA . GLU A 1 89 ? 1.388 8.261 -7.641 1.00 97.00 89 GLU A CA 1
ATOM 723 C C . GLU A 1 89 ? 0.117 7.964 -6.818 1.00 97.00 89 GLU A C 1
ATOM 725 O O . GLU A 1 89 ? -0.305 8.769 -5.993 1.00 97.00 89 GLU A O 1
ATOM 730 N N . ASN A 1 90 ? -0.460 6.767 -6.979 1.00 95.12 90 ASN A N 1
ATOM 731 C CA . ASN A 1 90 ? -1.625 6.303 -6.219 1.00 95.12 90 ASN A CA 1
ATOM 732 C C . ASN A 1 90 ? -1.251 5.508 -4.952 1.00 95.12 90 ASN A C 1
ATOM 734 O O . ASN A 1 90 ? -2.058 4.723 -4.455 1.00 95.12 90 ASN A O 1
ATOM 738 N N . TYR A 1 91 ? -0.022 5.664 -4.446 1.00 95.88 91 TYR A N 1
ATOM 739 C CA . TYR A 1 91 ? 0.508 4.992 -3.250 1.00 95.88 91 TYR A CA 1
ATOM 740 C C . TYR A 1 91 ? 0.481 3.454 -3.286 1.00 95.88 91 TYR A C 1
ATOM 742 O O . TYR A 1 91 ? 0.568 2.794 -2.249 1.00 95.88 91 TYR A O 1
ATOM 750 N N . ILE A 1 92 ? 0.418 2.851 -4.475 1.00 97.62 92 ILE A N 1
ATOM 751 C CA . ILE A 1 92 ? 0.631 1.413 -4.642 1.00 97.62 92 ILE A CA 1
ATOM 752 C C . ILE A 1 92 ? 2.126 1.144 -4.505 1.00 97.62 92 ILE A C 1
ATOM 754 O O . ILE A 1 92 ? 2.937 1.748 -5.211 1.00 97.62 92 ILE A O 1
ATOM 758 N N . ARG A 1 93 ? 2.497 0.238 -3.599 1.00 97.88 93 ARG A N 1
ATOM 759 C CA . ARG A 1 93 ? 3.889 -0.183 -3.443 1.00 97.88 93 ARG A CA 1
ATOM 760 C C . ARG A 1 93 ? 4.322 -0.948 -4.688 1.00 97.88 93 ARG A C 1
ATOM 762 O O . ARG A 1 93 ? 3.633 -1.880 -5.091 1.00 97.88 93 ARG A O 1
ATOM 769 N N . ALA A 1 94 ? 5.454 -0.582 -5.269 1.00 98.38 94 ALA A N 1
ATOM 770 C CA . ALA A 1 94 ? 5.990 -1.199 -6.473 1.00 98.38 94 ALA A CA 1
ATOM 771 C C . ALA A 1 94 ? 7.372 -1.810 -6.220 1.00 98.38 94 ALA A C 1
ATOM 773 O O . ALA A 1 94 ? 8.118 -1.353 -5.349 1.00 98.38 94 ALA A O 1
ATOM 774 N N . ARG A 1 95 ? 7.702 -2.845 -6.994 1.00 98.31 95 ARG A N 1
ATOM 775 C CA . ARG A 1 95 ? 9.000 -3.520 -7.010 1.00 98.31 95 ARG A CA 1
ATOM 776 C C . ARG A 1 95 ? 9.468 -3.698 -8.449 1.00 98.31 95 ARG A C 1
ATOM 778 O O . ARG A 1 95 ? 8.698 -4.151 -9.294 1.00 98.31 95 ARG A O 1
ATOM 785 N N . ALA A 1 96 ? 10.741 -3.412 -8.690 1.00 98.12 96 ALA A N 1
ATOM 786 C CA . ALA A 1 96 ? 11.432 -3.735 -9.931 1.00 98.12 96 ALA A CA 1
ATOM 787 C C . ALA A 1 96 ? 12.810 -4.331 -9.643 1.00 98.12 96 ALA A C 1
ATOM 789 O O . ALA A 1 96 ? 13.413 -4.055 -8.604 1.00 98.12 96 ALA A O 1
ATOM 790 N N . ILE A 1 97 ? 13.305 -5.124 -10.588 1.00 97.75 97 ILE A N 1
ATOM 791 C CA . ILE A 1 97 ? 14.712 -5.516 -10.665 1.00 97.75 97 ILE A CA 1
ATOM 792 C C . ILE A 1 97 ? 15.319 -4.727 -11.819 1.00 97.75 97 ILE A C 1
ATOM 794 O O . ILE A 1 97 ? 14.728 -4.676 -12.896 1.00 97.75 97 ILE A O 1
ATOM 798 N N . HIS A 1 98 ? 16.448 -4.063 -11.580 1.00 97.00 98 HIS A N 1
ATOM 799 C CA . HIS A 1 98 ? 17.090 -3.232 -12.594 1.00 97.00 98 HIS A CA 1
ATOM 800 C C . HIS A 1 98 ? 18.626 -3.227 -12.436 1.00 97.00 98 HIS A C 1
ATOM 802 O O . HIS A 1 98 ? 19.105 -3.187 -11.299 1.00 97.00 98 HIS A O 1
ATOM 808 N N . PRO A 1 99 ? 19.425 -3.203 -13.527 1.00 96.31 99 PRO A N 1
ATOM 809 C CA . PRO A 1 99 ? 20.894 -3.263 -13.452 1.00 96.31 99 PRO A CA 1
ATOM 810 C C . PRO A 1 99 ? 21.568 -2.140 -12.651 1.00 96.31 99 PRO A C 1
ATOM 812 O O . PRO A 1 99 ? 22.683 -2.306 -12.165 1.00 96.31 99 PRO A O 1
ATOM 815 N N . ARG A 1 100 ? 20.899 -0.993 -12.490 1.00 94.81 100 ARG A N 1
ATOM 816 C CA . ARG A 1 100 ? 21.345 0.121 -11.635 1.00 94.81 100 ARG A CA 1
ATOM 817 C C . ARG A 1 100 ? 20.320 0.416 -10.539 1.00 94.81 100 ARG A C 1
ATOM 819 O O . ARG A 1 100 ? 19.124 0.270 -10.809 1.00 94.81 100 ARG A O 1
ATOM 826 N N . PRO A 1 101 ? 20.752 0.880 -9.351 1.00 95.69 101 PRO A N 1
ATOM 827 C CA . PRO A 1 101 ? 19.836 1.328 -8.311 1.00 95.69 101 PRO A CA 1
ATOM 828 C C . PRO A 1 101 ? 19.020 2.530 -8.798 1.00 95.69 101 PRO A C 1
ATOM 830 O O . PRO A 1 101 ? 19.533 3.390 -9.519 1.00 95.69 101 PRO A O 1
ATOM 833 N N . LEU A 1 102 ? 17.748 2.582 -8.400 1.00 97.19 102 LEU A N 1
ATOM 834 C CA . LEU A 1 102 ? 16.812 3.612 -8.860 1.00 97.19 102 LEU A CA 1
ATOM 835 C C . LEU A 1 102 ? 16.449 4.648 -7.790 1.00 97.19 102 LEU A C 1
ATOM 837 O O . LEU A 1 102 ? 15.706 5.573 -8.091 1.00 97.19 102 LEU A O 1
ATOM 841 N N . THR A 1 103 ? 16.958 4.514 -6.562 1.00 97.62 103 THR A N 1
ATOM 842 C CA . THR A 1 103 ? 16.645 5.398 -5.427 1.00 97.62 103 THR A CA 1
ATOM 843 C C . THR A 1 103 ? 16.714 6.885 -5.791 1.00 97.62 103 THR A C 1
ATOM 845 O O . THR A 1 103 ? 17.664 7.322 -6.438 1.00 97.62 103 THR A O 1
ATOM 848 N N . ASN A 1 104 ? 15.734 7.664 -5.326 1.00 97.31 104 ASN A N 1
ATOM 849 C CA . ASN A 1 104 ? 15.540 9.093 -5.608 1.00 97.31 104 ASN A CA 1
ATOM 850 C C . ASN A 1 104 ? 15.232 9.435 -7.075 1.00 97.31 104 ASN A C 1
ATOM 852 O O . ASN A 1 104 ? 15.296 10.604 -7.454 1.00 97.31 104 ASN A O 1
ATOM 856 N N . LEU A 1 105 ? 14.867 8.449 -7.896 1.00 97.06 105 LEU A N 1
ATOM 857 C CA . LEU A 1 105 ? 14.362 8.681 -9.246 1.00 97.06 105 LEU A CA 1
ATOM 858 C C . LEU A 1 105 ? 12.856 8.454 -9.301 1.00 97.06 105 LEU A C 1
ATOM 860 O O . LEU A 1 105 ? 12.318 7.566 -8.637 1.00 97.06 105 LEU A O 1
ATOM 864 N N . ILE A 1 106 ? 12.199 9.234 -10.157 1.00 97.94 106 ILE A N 1
ATOM 865 C CA . ILE A 1 106 ? 10.854 8.942 -10.642 1.00 97.94 106 ILE A CA 1
ATOM 866 C C . ILE A 1 106 ? 11.011 8.413 -12.060 1.00 97.94 106 ILE A C 1
ATOM 868 O O . ILE A 1 106 ? 11.527 9.122 -12.922 1.00 97.94 106 ILE A O 1
ATOM 872 N N . THR A 1 107 ? 10.597 7.174 -12.306 1.00 97.81 107 THR A N 1
ATOM 873 C CA . THR A 1 107 ? 10.684 6.576 -13.647 1.00 97.81 107 THR A CA 1
ATOM 874 C C . THR A 1 107 ? 9.299 6.195 -14.143 1.00 97.81 107 THR A C 1
ATOM 876 O O . THR A 1 107 ? 8.501 5.694 -13.340 1.00 97.81 107 THR A O 1
ATOM 879 N N . PRO A 1 108 ? 9.004 6.348 -15.445 1.00 97.88 108 PRO A N 1
ATOM 880 C CA . PRO A 1 108 ? 7.870 5.655 -16.023 1.00 97.88 108 PRO A CA 1
ATOM 881 C C . PRO A 1 108 ? 8.121 4.144 -15.935 1.00 97.88 108 PRO A C 1
ATOM 883 O O . PRO A 1 108 ? 9.250 3.667 -16.063 1.00 97.88 108 PRO A O 1
ATOM 886 N N . VAL A 1 109 ? 7.071 3.381 -15.669 1.00 98.12 109 VAL A N 1
ATOM 887 C CA . VAL A 1 109 ? 7.120 1.928 -15.528 1.00 98.12 109 VAL A CA 1
ATOM 888 C C . VAL A 1 109 ? 5.937 1.298 -16.243 1.00 98.12 109 VAL A C 1
ATOM 890 O O . VAL A 1 109 ? 4.856 1.882 -16.311 1.00 98.12 109 VAL A O 1
ATOM 893 N N . GLN A 1 110 ? 6.121 0.077 -16.725 1.00 98.31 110 GLN A N 1
ATOM 894 C CA . GLN A 1 110 ? 5.036 -0.781 -17.173 1.00 98.31 110 GLN A CA 1
ATOM 895 C C . GLN A 1 110 ? 4.616 -1.700 -16.024 1.00 98.31 110 GLN A C 1
ATOM 897 O O . GLN A 1 110 ? 5.441 -2.454 -15.509 1.00 98.31 110 GLN A O 1
ATOM 902 N N . ALA A 1 111 ? 3.346 -1.655 -15.623 1.00 98.31 111 ALA A N 1
ATOM 903 C CA . ALA A 1 111 ? 2.810 -2.562 -14.612 1.00 98.31 111 ALA A CA 1
ATOM 904 C C . ALA A 1 111 ? 2.541 -3.951 -15.208 1.00 98.31 111 ALA A C 1
ATOM 906 O O . ALA A 1 111 ? 1.858 -4.057 -16.231 1.00 98.31 111 ALA A O 1
ATOM 907 N N . LEU A 1 112 ? 3.068 -4.998 -14.568 1.00 98.25 112 LEU A N 1
ATOM 908 C CA . LEU A 1 112 ? 3.058 -6.369 -15.090 1.00 98.25 112 LEU A CA 1
ATOM 909 C C . LEU A 1 112 ? 2.184 -7.312 -14.264 1.00 98.25 112 LEU A C 1
ATOM 911 O O . LEU A 1 112 ? 1.397 -8.061 -14.830 1.00 98.25 112 LEU A O 1
ATOM 915 N N . ASP A 1 113 ? 2.313 -7.274 -12.939 1.00 98.19 113 ASP A N 1
ATOM 916 C CA . ASP A 1 113 ? 1.571 -8.159 -12.036 1.00 98.19 113 ASP A CA 1
ATOM 917 C C . ASP A 1 113 ? 1.466 -7.551 -10.628 1.00 98.19 113 ASP A C 1
ATOM 919 O O . ASP A 1 113 ? 2.044 -6.499 -10.354 1.00 98.19 113 ASP A O 1
ATOM 923 N N . TYR A 1 114 ? 0.745 -8.207 -9.723 1.00 97.69 114 TYR A N 1
ATOM 924 C CA . TYR A 1 114 ? 0.656 -7.862 -8.310 1.00 97.69 114 TYR A CA 1
ATOM 925 C C . TYR A 1 114 ? 0.878 -9.102 -7.438 1.00 97.69 114 TYR A C 1
ATOM 927 O O . TYR A 1 114 ? 0.059 -10.023 -7.432 1.00 97.69 114 TYR A O 1
ATOM 935 N N . VAL A 1 115 ? 1.981 -9.107 -6.686 1.00 96.00 115 VAL A N 1
ATOM 936 C CA . VAL A 1 115 ? 2.447 -10.248 -5.885 1.00 96.00 115 VAL A CA 1
ATOM 937 C C . VAL A 1 115 ? 2.879 -9.757 -4.506 1.00 96.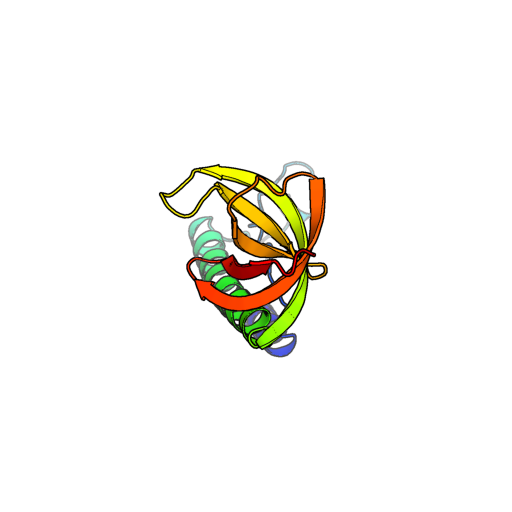00 115 VAL A C 1
ATOM 939 O O . VAL A 1 115 ? 3.567 -8.745 -4.391 1.00 96.00 115 VAL A O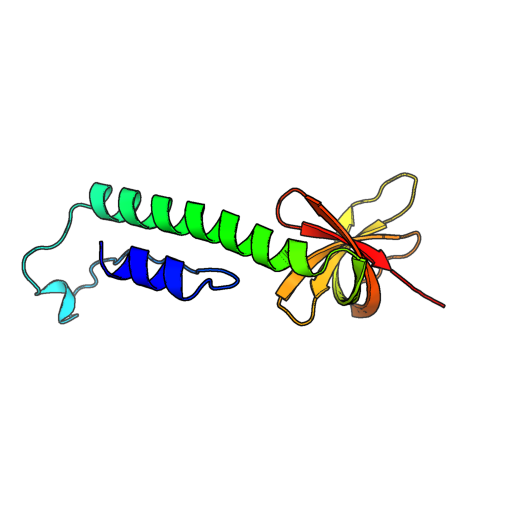 1
ATOM 942 N N . ASP A 1 116 ? 2.460 -10.460 -3.451 1.00 93.62 116 ASP A N 1
ATOM 943 C CA . ASP A 1 116 ? 2.851 -10.199 -2.055 1.00 93.62 116 ASP A CA 1
ATOM 944 C C . ASP A 1 116 ? 2.697 -8.734 -1.603 1.00 93.62 116 ASP A C 1
ATOM 946 O O . ASP A 1 116 ? 3.528 -8.172 -0.886 1.00 93.62 116 ASP A O 1
ATOM 950 N N . GLY A 1 117 ? 1.609 -8.087 -2.025 1.00 94.31 117 GLY A N 1
ATOM 951 C CA . GLY A 1 117 ? 1.320 -6.702 -1.651 1.00 94.31 117 GLY A CA 1
ATOM 952 C C . GLY A 1 117 ? 2.087 -5.651 -2.461 1.00 94.31 117 GLY A C 1
ATOM 953 O O . GLY A 1 117 ? 2.087 -4.476 -2.087 1.00 94.31 117 GLY A O 1
ATOM 954 N N . GLN A 1 118 ? 2.762 -6.051 -3.542 1.00 97.31 118 GLN A N 1
ATOM 955 C CA . GLN A 1 118 ? 3.554 -5.168 -4.391 1.00 97.31 118 GLN A CA 1
ATOM 956 C C . GLN A 1 118 ? 3.183 -5.323 -5.863 1.00 97.31 118 GLN A C 1
ATOM 958 O O . GLN A 1 118 ? 3.035 -6.429 -6.378 1.00 97.31 118 GLN A O 1
ATOM 963 N N . LEU A 1 119 ? 3.095 -4.197 -6.562 1.00 98.31 119 LEU A N 1
ATOM 964 C CA . LEU A 1 119 ? 3.018 -4.166 -8.012 1.00 98.31 119 LEU A CA 1
ATOM 965 C C . LEU A 1 119 ? 4.399 -4.501 -8.586 1.00 98.31 119 LEU A C 1
ATOM 967 O O . LEU A 1 119 ? 5.383 -3.824 -8.286 1.00 98.31 119 LEU A O 1
ATOM 971 N N . ILE A 1 120 ? 4.475 -5.544 -9.401 1.00 98.38 120 ILE A N 1
ATOM 972 C CA . ILE A 1 120 ? 5.675 -5.893 -10.154 1.00 98.38 120 ILE A CA 1
ATOM 973 C C . ILE A 1 120 ? 5.682 -5.050 -11.420 1.00 98.38 120 ILE A C 1
ATOM 975 O O . ILE A 1 120 ? 4.714 -5.058 -12.187 1.00 98.38 120 ILE A O 1
ATOM 979 N N . VAL A 1 121 ? 6.758 -4.296 -11.622 1.00 98.44 121 VAL A N 1
ATOM 980 C CA . VAL A 1 121 ? 6.848 -3.331 -12.717 1.00 98.44 121 VAL A CA 1
ATOM 981 C C . VAL A 1 121 ? 8.184 -3.429 -13.441 1.00 98.44 121 VAL A C 1
ATOM 983 O O . VAL A 1 121 ? 9.195 -3.799 -12.845 1.00 98.44 121 VAL A O 1
ATOM 986 N N . ASN A 1 122 ? 8.188 -3.050 -14.718 1.00 97.50 122 ASN A N 1
ATOM 987 C CA . ASN A 1 122 ? 9.408 -2.863 -15.493 1.00 97.50 122 ASN A CA 1
ATOM 988 C C . ASN A 1 122 ? 9.659 -1.364 -15.730 1.00 97.50 122 ASN A C 1
ATOM 990 O O . ASN A 1 122 ? 8.826 -0.726 -16.384 1.00 97.50 122 ASN A O 1
ATOM 994 N N . PRO A 1 123 ? 10.750 -0.782 -15.205 1.00 96.50 123 PRO A N 1
ATOM 995 C CA . PRO A 1 123 ? 11.135 0.593 -15.499 1.00 96.50 123 PRO A CA 1
ATOM 996 C C . PRO A 1 123 ? 11.416 0.795 -16.990 1.00 96.50 123 PRO A C 1
ATOM 998 O O . PRO A 1 123 ? 12.117 0.002 -17.611 1.00 96.50 123 PRO A O 1
ATOM 1001 N N . VAL A 1 124 ? 10.887 1.875 -17.561 1.00 92.06 124 VAL A N 1
ATOM 1002 C CA . VAL A 1 124 ? 11.182 2.311 -18.930 1.00 92.06 124 VAL A CA 1
ATOM 1003 C C . VAL A 1 124 ? 12.163 3.468 -18.816 1.00 92.06 124 VAL A C 1
ATOM 1005 O O . VAL A 1 124 ? 11.780 4.595 -18.521 1.00 92.06 124 VAL A O 1
ATOM 1008 N N . ILE A 1 125 ? 13.446 3.159 -18.945 1.00 84.50 125 ILE A N 1
ATOM 1009 C CA . ILE A 1 125 ? 14.537 4.115 -18.770 1.00 84.50 125 ILE A CA 1
ATOM 1010 C C . ILE A 1 125 ? 15.260 4.213 -20.110 1.00 84.50 125 ILE A C 1
ATOM 1012 O O . ILE A 1 125 ? 15.705 3.191 -20.628 1.00 84.50 125 ILE A O 1
ATOM 1016 N N . GLU A 1 126 ? 15.320 5.426 -20.657 1.00 67.69 126 GLU A N 1
ATOM 1017 C CA . GLU A 1 126 ? 16.165 5.770 -21.809 1.00 67.69 126 GLU A CA 1
ATOM 1018 C C . GLU A 1 126 ? 17.648 5.837 -21.421 1.00 67.69 126 GLU A C 1
ATOM 1020 O O . GLU A 1 126 ? 17.951 6.253 -20.272 1.00 67.69 126 GLU A O 1
#

Radius of gyration: 19.62 Å; Cα contacts (8 Å, |Δi|>4): 207; chains: 1; bounding box: 46×24×53 Å

Mean predicted aligned error: 3.84 Å

Secondary structure (DSSP, 8-state):
-HHHHHHHHHT-S----PPP---TTSHHHH-S-PPPHHHHHHHHHHHHHHHHHHHHHHHHTTTTSEEEEEEEEEEEEETTEEEEEEEETT--EEEEEESS--TT-EEEEEEEEEETTEEEEEE---